Protein AF-A0A1B0FDC6-F1 (afdb_monomer_lite)

InterPro domains:
  IPR003347 JmjC domain [PF02373] (1-24)
  IPR003347 JmjC domain [PS51184] (1-41)

Structure (mmCIF, N/CA/C/O backbone):
data_AF-A0A1B0FDC6-F1
#
_entry.id   AF-A0A1B0FDC6-F1
#
loop_
_atom_site.group_PDB
_atom_site.id
_atom_site.type_symbol
_atom_site.label_atom_id
_atom_site.label_alt_id
_atom_site.label_comp_id
_atom_site.label_asym_id
_atom_site.label_entity_id
_atom_site.label_seq_id
_atom_site.pdbx_PDB_ins_code
_atom_site.Cartn_x
_atom_site.Cartn_y
_atom_site.Cartn_z
_atom_site.occupancy
_atom_site.B_iso_or_equiv
_atom_site.auth_seq_id
_atom_site.auth_comp_id
_atom_site.auth_asym_id
_atom_site.auth_atom_id
_atom_site.pdbx_PDB_model_num
ATOM 1 N N . MET A 1 1 ? 2.911 -2.980 -17.084 1.00 95.06 1 MET A N 1
ATOM 2 C CA . MET A 1 1 ? 3.160 -3.928 -15.973 1.00 95.06 1 MET A CA 1
ATOM 3 C C . MET A 1 1 ? 2.288 -3.524 -14.798 1.00 95.06 1 MET A C 1
ATOM 5 O O . MET A 1 1 ? 2.179 -2.331 -14.561 1.00 95.06 1 MET A O 1
ATOM 9 N N . ILE A 1 2 ? 1.662 -4.476 -14.102 1.00 97.31 2 ILE A N 1
ATOM 10 C CA . ILE A 1 2 ? 0.896 -4.221 -12.870 1.00 97.31 2 ILE A CA 1
ATOM 11 C C . ILE A 1 2 ? 1.504 -5.078 -11.767 1.00 97.31 2 ILE A C 1
ATOM 13 O O . ILE A 1 2 ? 1.725 -6.271 -11.969 1.00 97.31 2 ILE A O 1
ATOM 17 N N . THR A 1 3 ? 1.773 -4.469 -10.618 1.00 97.88 3 THR A N 1
ATOM 18 C CA . THR A 1 3 ? 2.228 -5.161 -9.412 1.00 97.88 3 THR A CA 1
ATOM 19 C C . THR A 1 3 ? 1.093 -5.153 -8.393 1.00 97.88 3 THR A C 1
ATOM 21 O O . THR A 1 3 ? 0.400 -4.151 -8.218 1.00 97.88 3 THR A O 1
ATOM 24 N N . PHE A 1 4 ? 0.840 -6.304 -7.773 1.00 96.12 4 PHE A N 1
ATOM 25 C CA . PHE A 1 4 ? -0.259 -6.475 -6.823 1.00 96.12 4 PHE A CA 1
ATOM 26 C C . PHE A 1 4 ? 0.203 -6.199 -5.382 1.00 96.12 4 PHE A C 1
ATOM 28 O O . PHE A 1 4 ? 1.406 -6.232 -5.112 1.00 96.12 4 PHE A O 1
ATOM 35 N N . PRO A 1 5 ? -0.724 -5.926 -4.440 1.00 95.94 5 PRO A N 1
ATOM 36 C CA . PRO A 1 5 ? -0.382 -5.731 -3.031 1.00 95.94 5 PRO A CA 1
ATOM 37 C C . PRO A 1 5 ? 0.458 -6.891 -2.484 1.00 95.94 5 PRO A C 1
ATOM 39 O O . PRO A 1 5 ? 0.125 -8.045 -2.718 1.00 95.94 5 PRO A O 1
ATOM 42 N N . CYS A 1 6 ? 1.548 -6.579 -1.775 1.00 92.81 6 CYS A N 1
ATOM 43 C CA . CYS A 1 6 ? 2.531 -7.556 -1.273 1.00 92.81 6 CYS A CA 1
ATOM 44 C C . CYS A 1 6 ? 3.257 -8.398 -2.356 1.00 92.81 6 CYS A C 1
ATOM 46 O O . CYS A 1 6 ? 4.055 -9.272 -2.030 1.00 92.81 6 CYS A O 1
ATOM 48 N N . GLY A 1 7 ? 3.073 -8.096 -3.645 1.00 93.69 7 GLY A N 1
ATOM 49 C CA . GLY A 1 7 ? 3.801 -8.723 -4.749 1.00 93.69 7 GLY A CA 1
ATOM 50 C C . GLY A 1 7 ? 5.212 -8.153 -4.913 1.00 93.69 7 GLY A C 1
ATOM 51 O O . GLY A 1 7 ? 5.415 -7.169 -5.634 1.00 93.69 7 GLY A O 1
ATOM 52 N N . TYR A 1 8 ? 6.195 -8.771 -4.255 1.00 95.38 8 TYR A N 1
ATOM 53 C CA . TYR A 1 8 ? 7.611 -8.436 -4.432 1.00 95.38 8 TYR A CA 1
ATOM 54 C C . TYR A 1 8 ? 8.047 -8.598 -5.893 1.00 95.38 8 TYR A C 1
ATOM 56 O O . TYR A 1 8 ? 7.699 -9.568 -6.561 1.00 95.38 8 TYR A O 1
ATOM 64 N N . HIS A 1 9 ? 8.825 -7.640 -6.390 1.00 97.19 9 HIS A N 1
ATOM 65 C CA . HIS A 1 9 ? 9.321 -7.632 -7.762 1.00 97.19 9 HIS A CA 1
ATOM 66 C C . HIS A 1 9 ? 10.679 -6.928 -7.837 1.00 97.19 9 HIS A C 1
ATOM 68 O O . HIS A 1 9 ? 10.967 -6.021 -7.058 1.00 97.19 9 HIS A O 1
ATOM 74 N N . ALA A 1 10 ? 11.507 -7.353 -8.788 1.00 98.06 10 ALA A N 1
ATOM 75 C CA . ALA A 1 10 ? 12.797 -6.755 -9.118 1.00 98.06 10 ALA A CA 1
ATOM 76 C C . ALA A 1 10 ? 13.050 -6.904 -10.628 1.00 98.06 10 ALA A C 1
ATOM 78 O O . ALA A 1 10 ? 12.435 -7.748 -11.282 1.00 98.06 10 ALA A O 1
ATOM 79 N N . GLY A 1 11 ? 13.941 -6.090 -11.191 1.00 96.62 11 GLY A N 1
ATOM 80 C CA . GLY A 1 11 ? 14.252 -6.119 -12.619 1.00 96.62 11 GLY A CA 1
ATOM 81 C C . GLY A 1 11 ? 15.409 -5.196 -12.989 1.00 96.62 11 GLY A C 1
ATOM 82 O O . GLY A 1 11 ? 16.009 -4.564 -12.121 1.00 96.62 11 GLY A O 1
ATOM 83 N N . PHE A 1 12 ? 15.721 -5.126 -14.283 1.00 97.88 12 PHE A N 1
ATOM 84 C CA . PHE A 1 12 ? 16.796 -4.297 -14.829 1.00 97.88 12 PHE A CA 1
ATOM 85 C C . PHE A 1 12 ? 16.419 -3.742 -16.210 1.00 97.88 12 PHE A C 1
ATOM 87 O O . PHE A 1 12 ? 15.582 -4.306 -16.917 1.00 97.88 12 PHE A O 1
ATOM 94 N N . ASN A 1 13 ? 17.055 -2.638 -16.603 1.00 98.00 13 ASN A N 1
ATOM 95 C CA . ASN A 1 13 ? 16.918 -2.058 -17.939 1.00 98.00 13 ASN A CA 1
ATOM 96 C 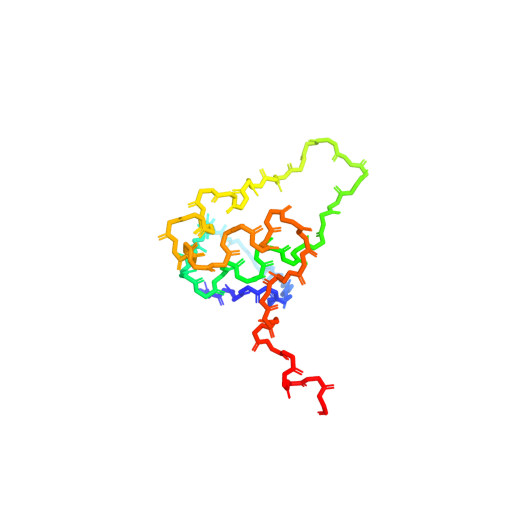C . ASN A 1 13 ? 18.031 -2.593 -18.850 1.00 98.00 13 ASN A C 1
ATOM 98 O O . ASN A 1 13 ? 19.190 -2.624 -18.447 1.00 98.00 13 ASN A O 1
ATOM 102 N N . HIS A 1 14 ? 17.691 -2.991 -20.078 1.00 98.12 14 HIS A N 1
ATOM 103 C CA . HIS A 1 14 ? 18.664 -3.534 -21.040 1.00 98.12 14 HIS A CA 1
ATOM 104 C C . HIS A 1 14 ? 19.410 -2.445 -21.834 1.00 98.12 14 HIS A C 1
ATOM 106 O O . HIS A 1 14 ? 20.466 -2.707 -22.399 1.00 98.12 14 HIS A O 1
ATOM 112 N N . GLY A 1 15 ? 18.858 -1.234 -21.906 1.00 98.00 15 GLY A N 1
ATOM 113 C CA . GLY A 1 15 ? 19.374 -0.126 -22.705 1.00 98.00 15 GLY A CA 1
ATOM 114 C C . GLY A 1 15 ? 18.600 1.161 -22.422 1.00 98.00 15 GLY A C 1
ATOM 115 O O . GLY A 1 15 ? 17.865 1.237 -21.438 1.00 98.00 15 GLY A O 1
ATOM 116 N N . PHE A 1 16 ? 18.762 2.169 -23.280 1.00 98.06 16 PHE A N 1
ATOM 117 C CA . PHE A 1 16 ? 18.095 3.463 -23.126 1.00 98.06 16 PHE A CA 1
ATOM 118 C C . PHE A 1 16 ? 16.565 3.332 -23.185 1.00 98.06 16 PHE A C 1
ATOM 120 O O . PHE A 1 16 ? 16.024 2.772 -24.141 1.00 98.06 16 PHE A O 1
ATOM 127 N N . ASN A 1 17 ? 15.871 3.857 -22.173 1.00 98.31 17 ASN A N 1
ATOM 128 C CA . ASN A 1 17 ? 14.413 3.880 -22.112 1.00 98.31 17 ASN A CA 1
ATOM 129 C C . ASN A 1 17 ? 13.879 5.047 -21.259 1.00 98.31 17 ASN A C 1
ATOM 131 O O . ASN A 1 17 ? 14.637 5.820 -20.674 1.00 98.31 17 ASN A O 1
ATOM 135 N N . CYS A 1 18 ? 12.552 5.165 -21.211 1.00 98.38 18 CYS A N 1
ATOM 136 C CA . CYS A 1 18 ? 11.809 6.077 -20.347 1.00 98.38 18 CYS A CA 1
ATOM 137 C C . CYS A 1 18 ? 10.535 5.363 -19.872 1.00 98.38 18 CYS A C 1
ATOM 139 O O . CYS A 1 18 ? 9.884 4.684 -20.670 1.00 98.38 18 CYS A O 1
ATOM 141 N N . ALA A 1 19 ? 10.198 5.480 -18.586 1.00 98.06 19 ALA A N 1
ATOM 142 C CA . ALA A 1 19 ? 9.017 4.859 -17.995 1.00 98.06 19 ALA A CA 1
ATOM 143 C C . ALA A 1 19 ? 8.374 5.784 -16.953 1.00 98.06 19 ALA A C 1
ATOM 145 O O . ALA A 1 19 ? 9.073 6.474 -16.214 1.00 98.06 19 ALA A O 1
ATOM 146 N N . GLU A 1 20 ? 7.046 5.740 -16.873 1.00 98.56 20 GLU A N 1
ATOM 147 C CA . GLU A 1 20 ? 6.234 6.424 -15.865 1.00 98.56 20 GLU A CA 1
ATOM 148 C C . GLU A 1 20 ? 5.496 5.383 -15.009 1.00 98.56 20 GLU A C 1
ATOM 150 O O . GLU A 1 20 ? 5.150 4.302 -15.494 1.00 98.56 20 GLU A O 1
ATOM 155 N N . THR A 1 21 ? 5.277 5.680 -13.725 1.00 97.88 21 THR A N 1
ATOM 156 C CA . THR A 1 21 ? 4.599 4.772 -12.793 1.00 97.88 21 THR A CA 1
ATOM 157 C C . THR A 1 21 ? 3.841 5.526 -11.706 1.00 97.88 21 THR A C 1
ATOM 159 O O . THR A 1 21 ? 4.204 6.640 -11.333 1.00 97.88 21 THR A O 1
ATOM 162 N N . THR A 1 22 ? 2.801 4.889 -11.171 1.00 98.50 22 THR A N 1
ATOM 163 C CA . THR A 1 22 ? 2.067 5.355 -9.994 1.00 98.50 22 THR A CA 1
ATOM 164 C C . THR A 1 22 ? 1.499 4.171 -9.214 1.00 98.50 22 THR A C 1
ATOM 166 O O . THR A 1 22 ? 1.312 3.080 -9.759 1.00 98.50 22 THR A O 1
ATOM 169 N N . ASN A 1 23 ? 1.204 4.380 -7.931 1.00 98.44 23 ASN A N 1
ATOM 170 C CA . ASN A 1 23 ? 0.449 3.420 -7.133 1.00 98.44 23 ASN A CA 1
ATOM 171 C C . ASN A 1 23 ? -1.046 3.752 -7.166 1.00 98.44 23 ASN A C 1
ATOM 173 O O . ASN A 1 23 ? -1.448 4.910 -7.242 1.00 98.44 23 ASN A O 1
ATOM 177 N N . PHE A 1 24 ? -1.875 2.718 -7.070 1.00 98.19 24 PHE A N 1
ATOM 178 C CA . PHE A 1 24 ? -3.326 2.828 -6.965 1.00 98.19 24 PHE A CA 1
ATOM 179 C C . PHE A 1 24 ? -3.849 1.759 -6.000 1.00 98.19 24 PHE A C 1
ATOM 181 O O . PHE A 1 24 ? -3.128 0.824 -5.646 1.00 98.19 24 PHE A O 1
ATOM 188 N N . ALA A 1 25 ? -5.101 1.896 -5.565 1.00 97.38 25 ALA A N 1
ATOM 189 C CA . ALA A 1 25 ? -5.723 0.981 -4.617 1.00 97.38 25 ALA A CA 1
ATOM 190 C C . ALA A 1 25 ? -7.135 0.580 -5.064 1.00 97.38 25 ALA A C 1
ATOM 192 O O . ALA A 1 25 ? -7.834 1.330 -5.739 1.00 97.38 25 ALA A O 1
ATOM 193 N N . MET A 1 26 ? -7.544 -0.617 -4.647 1.00 96.69 26 MET A N 1
ATOM 194 C CA . MET A 1 26 ? -8.918 -1.129 -4.698 1.00 96.69 26 MET A CA 1
ATOM 195 C C . MET A 1 26 ? -9.323 -1.540 -3.277 1.00 96.69 26 MET A C 1
ATOM 197 O O . MET A 1 26 ? -8.448 -1.701 -2.431 1.00 96.69 26 MET A O 1
ATOM 201 N N . GLU A 1 27 ? -10.605 -1.788 -3.000 1.00 95.69 2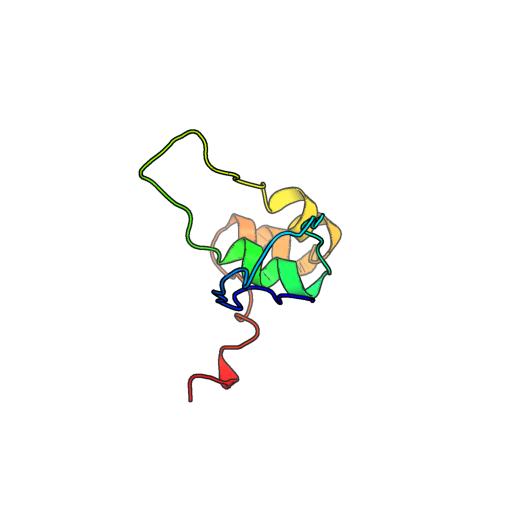7 GLU A N 1
ATOM 202 C CA . GLU A 1 27 ? -11.069 -2.165 -1.647 1.00 95.69 27 GLU A CA 1
ATOM 203 C C . GLU A 1 27 ? -10.306 -3.365 -1.055 1.00 95.69 27 GLU A C 1
ATOM 205 O O . GLU A 1 27 ? -9.951 -3.360 0.122 1.00 95.69 27 GLU A O 1
ATOM 210 N N . ARG A 1 28 ? -9.925 -4.347 -1.888 1.00 93.81 28 ARG A N 1
ATOM 211 C CA . ARG A 1 28 ? -9.105 -5.503 -1.473 1.00 93.81 28 ARG A CA 1
ATOM 212 C C . ARG A 1 28 ? -7.759 -5.108 -0.844 1.00 93.81 28 ARG A C 1
ATOM 214 O O . ARG A 1 28 ? -7.224 -5.859 -0.035 1.00 93.81 28 ARG A O 1
ATOM 221 N N . TRP A 1 29 ? -7.198 -3.952 -1.204 1.00 96.25 29 TRP A N 1
ATOM 222 C CA . TRP A 1 29 ? -5.935 -3.452 -0.650 1.00 96.25 29 TRP A CA 1
ATOM 223 C C . TRP A 1 29 ? -6.048 -3.062 0.831 1.00 96.25 29 TRP A C 1
ATOM 225 O O . TRP A 1 29 ? -5.041 -3.112 1.529 1.00 96.25 29 TRP A O 1
ATOM 235 N N . ILE A 1 30 ? -7.243 -2.735 1.338 1.00 95.69 30 ILE A N 1
ATOM 236 C CA . ILE A 1 30 ? -7.435 -2.237 2.712 1.00 95.69 30 ILE A CA 1
ATOM 237 C C . ILE A 1 30 ? -6.912 -3.237 3.750 1.00 95.69 30 ILE A C 1
ATOM 239 O O . ILE A 1 30 ? -6.239 -2.840 4.701 1.00 95.69 30 ILE A O 1
ATOM 243 N N . GLU A 1 31 ? -7.133 -4.537 3.538 1.00 94.81 31 GLU A N 1
ATOM 244 C CA . GLU A 1 31 ? -6.575 -5.576 4.411 1.00 94.81 31 GLU A CA 1
ATOM 245 C C . GLU A 1 31 ? -5.042 -5.588 4.386 1.00 94.81 31 GLU A C 1
ATOM 247 O O . GLU A 1 31 ? -4.415 -5.671 5.437 1.00 94.81 31 GLU A O 1
ATOM 252 N N . TYR A 1 32 ? -4.413 -5.421 3.220 1.00 94.50 32 TYR A N 1
ATOM 253 C CA . TYR A 1 32 ? -2.953 -5.324 3.134 1.00 94.50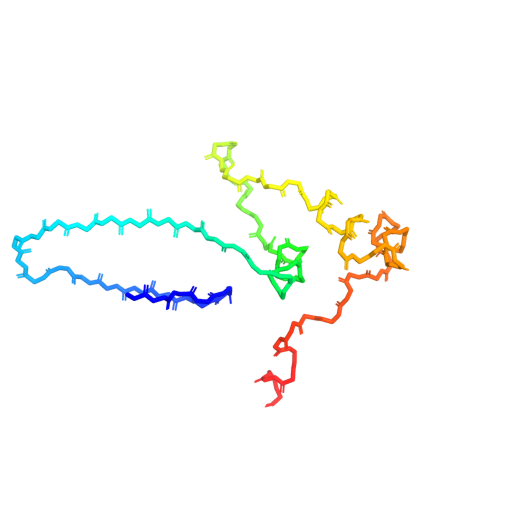 32 TYR A CA 1
ATOM 254 C C . TYR A 1 32 ? -2.430 -4.054 3.811 1.00 94.50 32 TYR A C 1
ATOM 256 O O . TYR A 1 32 ? -1.434 -4.119 4.523 1.00 94.50 32 TYR A O 1
ATOM 264 N N . GLY A 1 33 ? -3.104 -2.915 3.625 1.00 95.00 33 GLY A N 1
ATOM 265 C CA . GLY A 1 33 ? -2.727 -1.640 4.235 1.00 95.00 33 GLY A CA 1
ATOM 266 C C . GLY A 1 33 ? -2.750 -1.687 5.765 1.00 95.00 33 GLY A C 1
ATOM 267 O O . GLY A 1 33 ? -1.811 -1.216 6.401 1.00 95.00 33 GLY A O 1
ATOM 268 N N . LYS A 1 34 ? -3.763 -2.335 6.359 1.00 94.06 34 LYS A N 1
ATOM 269 C CA . LYS A 1 34 ? -3.852 -2.556 7.814 1.00 94.06 34 LYS A CA 1
ATOM 270 C C . LYS A 1 34 ? -2.717 -3.426 8.373 1.00 94.06 34 LYS A C 1
ATOM 272 O O . LYS A 1 34 ? -2.306 -3.210 9.507 1.00 94.06 34 LYS A O 1
ATOM 277 N N . HIS A 1 35 ? -2.224 -4.391 7.594 1.00 91.88 35 HIS A N 1
ATOM 278 C CA . HIS A 1 35 ? -1.199 -5.359 8.017 1.00 91.88 35 HIS A CA 1
ATOM 279 C C . HIS A 1 35 ? 0.224 -4.998 7.557 1.00 91.88 35 HIS A C 1
ATOM 281 O O . HIS A 1 35 ? 1.175 -5.724 7.854 1.00 91.88 35 HIS A O 1
ATOM 287 N N . ALA A 1 36 ? 0.396 -3.910 6.802 1.00 93.25 36 ALA A N 1
ATOM 288 C CA . ALA A 1 36 ? 1.678 -3.557 6.213 1.00 93.25 36 ALA A CA 1
ATOM 289 C C . ALA A 1 36 ? 2.720 -3.245 7.298 1.00 93.25 36 ALA A C 1
ATOM 291 O O . ALA A 1 36 ? 2.566 -2.312 8.087 1.00 93.25 36 ALA A O 1
ATOM 292 N N . SER A 1 37 ? 3.823 -3.996 7.300 1.00 92.69 37 SER A N 1
ATOM 293 C CA . SER A 1 37 ? 4.981 -3.669 8.133 1.00 92.69 37 SER A CA 1
ATOM 294 C C . SER A 1 37 ? 5.647 -2.396 7.616 1.00 92.69 37 SER A C 1
ATOM 296 O O . SER A 1 37 ? 6.003 -2.302 6.442 1.00 92.69 37 SER A O 1
ATOM 298 N N . GLN A 1 38 ? 5.817 -1.412 8.495 1.00 94.00 38 GLN A N 1
ATOM 299 C CA . GLN A 1 38 ? 6.386 -0.114 8.142 1.00 94.00 38 GLN A CA 1
ATOM 300 C C . GLN A 1 38 ? 7.866 -0.040 8.518 1.00 94.00 38 GLN A C 1
ATOM 302 O O . GLN A 1 38 ? 8.299 -0.597 9.526 1.00 94.00 38 GLN A O 1
ATOM 307 N N . CYS A 1 39 ? 8.646 0.697 7.728 1.00 95.06 39 CYS A N 1
ATOM 308 C CA . CYS A 1 39 ? 10.023 1.008 8.090 1.00 95.06 39 CYS A CA 1
ATOM 309 C C . CYS A 1 39 ? 10.054 1.910 9.337 1.00 95.06 39 CYS A C 1
ATOM 311 O O . CYS A 1 39 ? 9.372 2.933 9.396 1.00 95.06 39 CYS A O 1
ATOM 313 N N . THR A 1 40 ? 10.870 1.534 10.323 1.00 95.31 40 THR A N 1
ATOM 314 C CA . THR A 1 40 ? 11.044 2.245 11.605 1.00 95.31 40 THR A CA 1
ATOM 315 C C . THR A 1 40 ? 12.363 3.012 11.695 1.00 95.31 40 THR A C 1
ATOM 317 O O . THR A 1 40 ? 12.680 3.591 12.728 1.00 95.31 40 THR A O 1
ATOM 320 N N . ARG A 1 41 ? 13.171 2.984 10.630 1.00 95.00 41 ARG A N 1
ATOM 321 C CA . ARG A 1 41 ? 14.552 3.495 10.623 1.00 95.00 41 ARG A CA 1
ATOM 322 C C . ARG A 1 41 ? 14.694 4.887 10.017 1.00 95.00 41 ARG A C 1
ATOM 324 O O . ARG A 1 41 ? 15.788 5.439 10.047 1.00 95.00 41 ARG A O 1
ATOM 331 N N . SER A 1 42 ? 13.625 5.420 9.439 1.00 94.44 42 SER A N 1
ATOM 332 C CA . SER A 1 42 ? 13.590 6.740 8.822 1.00 94.44 42 SER A CA 1
ATOM 333 C C . SER A 1 42 ? 12.217 7.361 9.028 1.00 94.44 42 SER A C 1
ATOM 335 O O . SER A 1 42 ? 11.201 6.671 8.928 1.00 94.44 42 SER A O 1
ATOM 337 N N . ASP A 1 43 ? 12.204 8.667 9.273 1.00 92.44 43 ASP A N 1
ATOM 338 C CA . ASP A 1 43 ? 10.976 9.445 9.432 1.00 92.44 43 ASP A CA 1
ATOM 339 C C . ASP A 1 43 ? 10.393 9.896 8.084 1.00 92.44 43 ASP A C 1
ATOM 341 O O . ASP A 1 43 ? 9.202 10.176 7.984 1.00 92.44 43 ASP A O 1
ATOM 345 N N . ASN A 1 44 ? 11.196 9.869 7.013 1.00 94.38 44 ASN A N 1
ATOM 346 C CA . ASN A 1 44 ? 10.793 10.255 5.656 1.00 94.38 44 ASN A CA 1
ATOM 347 C C . ASN A 1 44 ? 10.272 9.061 4.842 1.00 94.38 44 ASN A C 1
ATOM 349 O O . ASN A 1 44 ? 10.672 8.839 3.699 1.00 94.38 44 ASN A O 1
ATOM 353 N N . VAL A 1 45 ? 9.397 8.260 5.442 1.00 95.62 45 VAL A N 1
ATOM 354 C CA . VAL A 1 45 ? 8.767 7.101 4.794 1.00 95.62 45 VAL A CA 1
ATOM 355 C C . VAL A 1 45 ? 7.291 7.386 4.533 1.00 95.62 45 VAL A C 1
ATOM 357 O O . VAL A 1 45 ? 6.643 8.108 5.290 1.00 95.62 45 VAL A O 1
ATOM 360 N N . VAL A 1 46 ? 6.733 6.807 3.470 1.00 96.12 46 VAL A N 1
ATOM 361 C CA . VAL A 1 46 ? 5.303 6.955 3.174 1.00 96.12 46 VAL A CA 1
ATOM 362 C C . VAL A 1 46 ? 4.495 6.161 4.199 1.00 96.12 46 VAL A C 1
ATOM 364 O O . VAL A 1 46 ? 4.577 4.935 4.252 1.00 96.12 46 VAL A O 1
ATOM 367 N N . LYS A 1 47 ? 3.698 6.869 5.002 1.00 96.12 47 LYS A N 1
ATOM 368 C CA . LYS A 1 47 ? 2.711 6.297 5.924 1.00 96.12 47 LYS A CA 1
ATOM 369 C C . LYS A 1 47 ? 1.350 6.880 5.584 1.00 96.12 47 LYS A C 1
ATOM 371 O O . LYS A 1 47 ? 1.175 8.095 5.600 1.00 96.12 47 LYS A O 1
ATOM 376 N N . ILE A 1 48 ? 0.395 6.015 5.271 1.00 97.06 48 ILE A N 1
ATOM 377 C CA . ILE A 1 48 ? -0.981 6.407 4.966 1.00 97.06 48 ILE A CA 1
ATOM 378 C C . ILE A 1 48 ? -1.849 5.947 6.134 1.00 97.06 48 ILE A C 1
ATOM 380 O O . ILE A 1 48 ? -1.804 4.776 6.510 1.00 97.06 48 ILE A O 1
ATOM 384 N N . SER A 1 49 ? -2.621 6.863 6.723 1.00 96.94 49 SER A N 1
ATOM 385 C CA . SER A 1 49 ? -3.596 6.491 7.751 1.00 96.94 49 SER A CA 1
ATOM 386 C C . SER A 1 49 ? -4.671 5.599 7.137 1.00 96.94 49 SER A C 1
ATOM 388 O O . SER A 1 49 ? -5.316 5.984 6.160 1.00 96.94 49 SER A O 1
ATOM 390 N N . MET A 1 50 ? -4.878 4.419 7.723 1.00 97.19 50 MET A N 1
ATOM 391 C CA . MET A 1 50 ? -5.908 3.487 7.262 1.00 97.19 50 MET A CA 1
ATOM 392 C C . MET A 1 50 ? -7.322 3.883 7.713 1.00 97.19 50 MET A C 1
ATOM 394 O O . MET A 1 50 ? -8.291 3.355 7.175 1.00 97.19 50 MET A O 1
ATOM 398 N N . ASP A 1 51 ? -7.446 4.848 8.630 1.00 97.25 51 ASP A N 1
ATOM 399 C CA . ASP A 1 51 ? -8.699 5.249 9.283 1.00 97.25 51 ASP A CA 1
ATOM 400 C C . ASP A 1 51 ? -9.833 5.555 8.298 1.00 97.25 51 ASP A C 1
ATOM 402 O O . ASP A 1 51 ? -10.875 4.899 8.317 1.00 97.25 51 ASP A O 1
ATOM 406 N N . THR A 1 52 ? -9.590 6.478 7.364 1.00 97.69 52 THR A N 1
ATOM 407 C CA . THR A 1 52 ? -10.573 6.887 6.353 1.00 97.69 52 THR A CA 1
ATOM 408 C C . THR A 1 52 ? -11.073 5.704 5.526 1.00 97.69 52 THR A C 1
ATOM 410 O O . THR A 1 52 ? -12.253 5.638 5.184 1.00 97.69 52 THR A O 1
ATOM 413 N N . PHE A 1 53 ? -10.190 4.755 5.206 1.00 97.50 53 PHE A N 1
ATOM 414 C CA . PHE A 1 53 ? -10.532 3.609 4.370 1.00 97.50 53 PHE A CA 1
ATOM 415 C C . PHE A 1 53 ? -11.342 2.573 5.147 1.00 97.50 53 PHE A C 1
ATOM 417 O O . PHE A 1 53 ? -12.365 2.112 4.647 1.00 97.50 53 PHE A O 1
ATOM 424 N N . VAL A 1 54 ? -10.940 2.245 6.378 1.00 96.75 54 VAL A N 1
ATOM 425 C CA . VAL A 1 54 ? -11.685 1.295 7.220 1.00 96.75 54 VAL A CA 1
ATOM 426 C C . VAL A 1 54 ? -13.060 1.863 7.554 1.00 96.75 54 VAL A C 1
ATOM 428 O O . VAL A 1 54 ? -14.064 1.194 7.340 1.00 96.75 54 VAL A O 1
ATOM 431 N N . LYS A 1 55 ? -13.134 3.133 7.959 1.00 97.06 55 LYS A N 1
ATOM 432 C CA . LYS A 1 55 ? -14.403 3.794 8.276 1.00 97.06 55 LYS A CA 1
ATOM 433 C C . LYS A 1 55 ? -15.368 3.827 7.093 1.00 97.06 55 LYS A C 1
ATOM 435 O O . LYS A 1 55 ? -16.576 3.701 7.275 1.00 97.06 55 LYS A O 1
ATOM 440 N N . ARG A 1 56 ? -14.853 4.035 5.876 1.00 97.94 56 ARG A N 1
ATOM 441 C CA . ARG A 1 56 ? -15.683 4.161 4.670 1.00 97.94 56 ARG A CA 1
ATOM 442 C C . ARG A 1 56 ? -16.107 2.816 4.088 1.00 97.94 56 ARG A C 1
ATOM 444 O O . ARG A 1 56 ? -17.251 2.704 3.659 1.00 97.94 56 ARG A O 1
ATOM 451 N N . PHE A 1 57 ? -15.195 1.851 4.024 1.00 97.00 57 PHE A N 1
ATOM 452 C CA . PHE A 1 57 ? -15.382 0.608 3.265 1.00 97.00 57 PHE A CA 1
ATOM 453 C C . PHE A 1 57 ? -15.553 -0.636 4.147 1.00 97.00 57 PHE A C 1
ATOM 455 O O . PHE A 1 57 ? -15.898 -1.691 3.629 1.00 97.00 57 PHE A O 1
ATOM 462 N N . GLN A 1 58 ? -15.308 -0.533 5.455 1.00 95.06 58 GLN A N 1
ATOM 463 C CA . GLN A 1 58 ? -15.492 -1.607 6.442 1.00 95.06 58 GLN A CA 1
ATOM 464 C C . GLN A 1 58 ? -16.110 -1.062 7.751 1.00 95.06 58 GLN A C 1
ATOM 466 O O . GLN A 1 58 ? -15.563 -1.301 8.835 1.00 95.06 58 GLN A O 1
ATOM 471 N N . PRO A 1 59 ? -17.200 -0.267 7.687 1.00 96.44 59 PRO A N 1
ATOM 472 C CA . PRO A 1 59 ? -17.753 0.425 8.854 1.00 96.44 59 PRO A CA 1
ATOM 473 C C . PRO A 1 59 ? -18.143 -0.530 9.987 1.00 96.44 59 PRO A C 1
ATOM 475 O O . PRO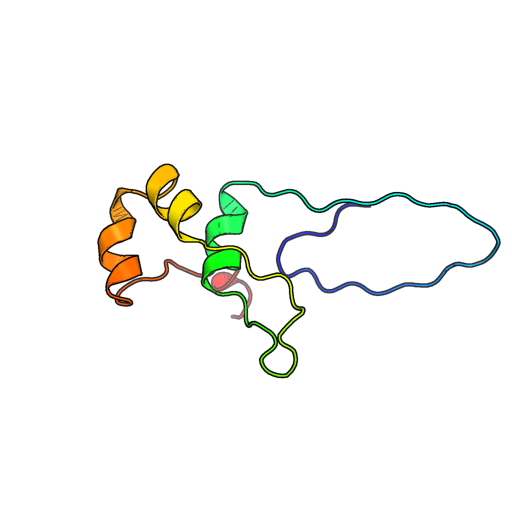 A 1 59 ? -17.997 -0.192 11.157 1.00 96.44 59 PRO A O 1
ATOM 478 N N . GLU A 1 60 ? -18.587 -1.740 9.652 1.00 95.31 60 GLU A N 1
ATOM 479 C CA . GLU A 1 60 ? -18.968 -2.782 10.602 1.00 95.31 60 GLU A CA 1
ATOM 480 C C . GLU A 1 60 ? -17.788 -3.347 11.404 1.00 95.31 60 GLU A C 1
ATOM 482 O O . GLU A 1 60 ? -18.005 -3.966 12.438 1.00 95.31 60 GLU A O 1
ATOM 487 N N . ARG A 1 61 ? -16.547 -3.126 10.949 1.00 92.38 61 ARG A N 1
ATOM 488 C CA . ARG A 1 61 ? -15.309 -3.570 11.614 1.00 92.38 61 ARG A CA 1
ATOM 489 C C . ARG A 1 61 ? -14.504 -2.418 12.206 1.00 92.38 61 ARG A C 1
ATOM 491 O O . ARG A 1 61 ? -13.428 -2.652 12.745 1.00 92.38 61 ARG A O 1
ATOM 498 N N . TYR A 1 62 ? -14.971 -1.180 12.060 1.00 95.06 62 TYR A N 1
ATOM 499 C CA . TYR A 1 62 ? -14.187 0.005 12.397 1.00 95.06 62 TYR A CA 1
ATOM 500 C C . TYR A 1 62 ? -13.874 0.084 13.895 1.00 95.06 62 TYR A C 1
ATOM 502 O O . TYR A 1 62 ? -12.713 0.256 14.259 1.00 95.06 62 TYR A O 1
ATOM 510 N N . GLU A 1 63 ? -14.878 -0.125 14.748 1.00 95.31 63 GLU A N 1
ATOM 511 C CA . GLU A 1 63 ? -14.704 -0.114 16.207 1.00 95.31 63 GLU A CA 1
ATOM 512 C C . GLU A 1 63 ? -13.781 -1.250 16.679 1.00 95.31 63 GLU A C 1
ATOM 514 O O . GLU A 1 63 ? -12.852 -1.014 17.450 1.00 95.31 63 GLU A O 1
ATOM 519 N N . ASP A 1 64 ? -13.961 -2.466 16.151 1.00 93.88 64 ASP A N 1
ATOM 520 C CA . ASP A 1 64 ? -13.100 -3.616 16.470 1.00 93.88 64 ASP A CA 1
ATOM 521 C C . ASP A 1 64 ? -11.651 -3.408 15.997 1.00 93.88 64 ASP A C 1
ATOM 523 O O . ASP A 1 64 ? -10.689 -3.817 16.655 1.00 93.88 64 ASP A O 1
ATOM 527 N N . TRP A 1 65 ? -11.472 -2.749 14.851 1.00 93.62 65 TRP A N 1
ATOM 528 C CA . TRP A 1 65 ? -10.155 -2.404 14.329 1.00 93.62 65 TRP A CA 1
ATOM 529 C C . TRP A 1 65 ? -9.464 -1.345 15.194 1.00 93.62 65 TRP A C 1
ATOM 531 O O . TRP A 1 65 ? -8.293 -1.521 15.532 1.00 93.62 65 TRP A O 1
ATOM 541 N N . LEU A 1 66 ? -10.179 -0.292 15.610 1.00 93.81 66 LEU A N 1
ATOM 542 C CA . LEU A 1 66 ? -9.658 0.721 16.535 1.00 93.81 66 LEU A CA 1
ATOM 543 C C . LEU A 1 66 ? -9.291 0.122 17.898 1.00 93.81 66 LEU A C 1
ATOM 545 O O . LEU A 1 66 ? -8.271 0.494 18.478 1.00 93.81 66 LEU A O 1
ATOM 549 N N . ALA A 1 67 ? -10.085 -0.834 18.387 1.00 94.19 67 ALA A N 1
ATOM 550 C CA . ALA A 1 67 ? -9.799 -1.578 19.611 1.00 94.19 67 ALA A CA 1
ATOM 551 C C . ALA A 1 67 ? -8.620 -2.563 19.464 1.00 94.19 67 ALA A C 1
ATOM 553 O O . ALA A 1 67 ? -8.162 -3.132 20.455 1.00 94.19 67 ALA A O 1
ATOM 554 N N . GLY A 1 68 ? -8.125 -2.785 18.240 1.00 88.88 68 GLY A N 1
ATOM 555 C CA . GLY A 1 68 ? -7.054 -3.733 17.941 1.00 88.88 68 GLY A CA 1
ATOM 556 C C . GLY A 1 68 ? -7.453 -5.199 18.129 1.00 88.88 68 GLY A C 1
ATOM 557 O O . GLY A 1 68 ? -6.576 -6.060 18.192 1.00 88.88 68 GLY A O 1
ATOM 558 N N . THR A 1 69 ? -8.751 -5.497 18.229 1.00 85.06 69 THR A N 1
ATOM 559 C CA . THR A 1 69 ? -9.271 -6.843 18.510 1.00 85.06 69 THR A CA 1
ATOM 560 C C . THR A 1 69 ? -9.443 -7.671 17.240 1.00 85.06 69 THR A C 1
ATOM 562 O O . THR A 1 69 ? -9.293 -8.893 17.288 1.00 85.06 69 THR A O 1
ATOM 565 N N . HIS A 1 70 ? -9.718 -7.035 16.094 1.00 76.38 70 HIS A N 1
ATOM 566 C CA . HIS A 1 70 ? -9.929 -7.749 14.837 1.00 76.38 70 HIS A CA 1
ATOM 567 C C . HIS A 1 70 ? -9.487 -6.945 13.605 1.00 76.38 70 HIS A C 1
ATOM 569 O O . HIS A 1 70 ? -10.174 -6.042 13.131 1.00 76.38 70 HIS A O 1
ATOM 575 N N . TYR A 1 71 ? -8.352 -7.332 13.016 1.00 74.12 71 TYR A N 1
ATOM 576 C CA . TYR A 1 71 ? -7.814 -6.681 11.818 1.00 74.12 71 TYR A CA 1
ATOM 577 C C . TYR A 1 71 ? -8.435 -7.182 10.510 1.00 74.12 71 TYR A C 1
ATOM 579 O O . TYR A 1 71 ? -8.224 -6.537 9.492 1.00 74.12 71 TYR A O 1
ATOM 587 N N . GLY A 1 72 ? -9.238 -8.252 10.522 1.00 75.31 72 GLY A N 1
ATOM 588 C CA . GLY A 1 72 ? -9.650 -8.971 9.311 1.00 75.31 72 GLY A CA 1
ATOM 589 C C . GLY A 1 72 ? -8.665 -10.085 8.940 1.00 75.31 72 GLY A C 1
ATOM 590 O O . GLY A 1 72 ? -7.531 -10.115 9.413 1.00 75.31 72 GLY A O 1
ATOM 591 N N . GLN A 1 73 ? -9.107 -11.047 8.126 1.00 76.75 73 GLN A N 1
ATOM 592 C CA . GLN A 1 73 ? -8.218 -12.099 7.626 1.00 76.75 73 GLN A CA 1
ATOM 593 C C . GLN A 1 73 ? -7.309 -11.529 6.539 1.00 76.75 73 GLN A C 1
ATOM 595 O O . GLN A 1 73 ? -7.786 -10.902 5.590 1.00 76.75 73 GLN A O 1
ATOM 600 N N . TYR A 1 74 ? -6.004 -11.781 6.653 1.00 78.81 74 TYR A N 1
ATOM 601 C CA . TYR A 1 74 ? -5.070 -11.381 5.612 1.00 78.81 74 TYR A CA 1
ATOM 602 C C . TYR A 1 74 ? -5.392 -12.157 4.317 1.00 78.81 74 TYR A C 1
ATOM 604 O O . TYR A 1 74 ? -5.533 -13.385 4.375 1.00 78.81 74 TYR A O 1
ATOM 612 N N . PRO A 1 75 ? -5.534 -11.490 3.152 1.00 73.25 75 PRO A N 1
ATOM 613 C CA . PRO A 1 75 ? -6.241 -12.075 2.005 1.00 73.25 75 PRO A CA 1
ATOM 614 C C . PRO A 1 75 ? -5.618 -13.356 1.438 1.00 73.25 75 PRO A C 1
ATOM 616 O O . PRO A 1 75 ? -6.315 -14.151 0.814 1.00 73.25 75 PRO A O 1
ATOM 619 N N . GLU A 1 76 ? -4.329 -13.589 1.683 1.00 73.00 76 GLU A N 1
ATOM 620 C CA . GLU A 1 76 ? -3.586 -14.757 1.193 1.00 73.00 76 GLU A CA 1
ATOM 621 C C . GLU A 1 76 ? -3.229 -15.766 2.299 1.00 73.00 76 GLU A C 1
ATOM 623 O O . GLU A 1 76 ? -2.424 -16.665 2.080 1.00 73.00 76 GLU A O 1
ATOM 628 N N . GLN A 1 77 ? -3.858 -15.692 3.481 1.00 63.41 77 GLN A N 1
ATOM 629 C CA . GLN A 1 77 ? -3.613 -16.653 4.576 1.00 63.41 77 GLN A CA 1
ATOM 630 C C . GLN A 1 77 ? -3.815 -18.122 4.172 1.00 63.41 77 GLN A C 1
ATOM 632 O O . GLN A 1 77 ? -3.203 -19.012 4.757 1.00 63.41 77 GLN A O 1
ATOM 637 N N . HIS A 1 78 ? -4.662 -18.390 3.179 1.00 62.75 78 HIS A N 1
ATOM 638 C CA . HIS A 1 78 ? -4.931 -19.738 2.682 1.00 62.75 78 HIS A CA 1
ATOM 639 C C . HIS A 1 78 ? -3.835 -20.289 1.752 1.00 62.75 78 HIS A C 1
ATOM 641 O O . HIS A 1 78 ? -3.801 -21.496 1.540 1.00 62.75 78 HIS A O 1
ATOM 647 N N . LEU A 1 79 ? -2.948 -19.439 1.220 1.00 59.06 79 LEU A N 1
ATOM 648 C CA . LEU A 1 79 ? -1.848 -19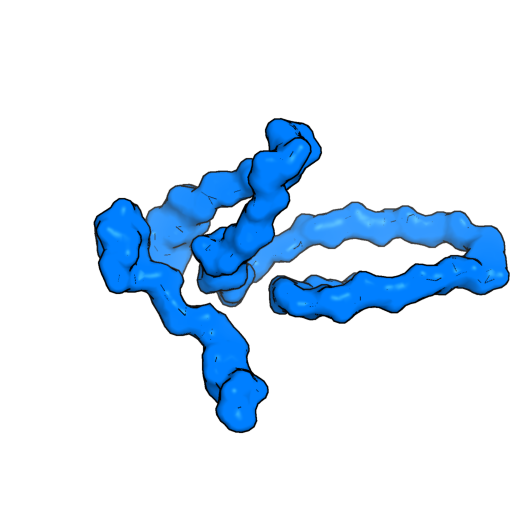.836 0.327 1.00 59.06 79 LEU A CA 1
ATOM 649 C C . LEU A 1 79 ? -0.572 -20.240 1.082 1.00 59.06 79 LEU A C 1
ATOM 651 O O . LEU A 1 79 ? 0.368 -20.735 0.473 1.00 59.06 79 LEU A O 1
ATOM 655 N N . LEU A 1 80 ? -0.534 -20.029 2.400 1.00 54.69 80 LEU A N 1
ATOM 656 C CA . LEU A 1 80 ? 0.588 -20.382 3.279 1.00 54.69 80 LEU A CA 1
ATOM 657 C C . LEU A 1 80 ? 0.405 -21.757 3.957 1.00 54.69 80 LEU A C 1
ATOM 659 O O . LEU A 1 80 ? 1.029 -22.015 4.987 1.00 54.69 80 LEU A O 1
ATOM 663 N N . ARG A 1 81 ? -0.475 -22.611 3.418 1.00 47.78 81 ARG A N 1
ATOM 664 C CA . ARG A 1 81 ? -0.664 -24.003 3.853 1.00 47.78 81 ARG A CA 1
ATOM 665 C C . ARG A 1 81 ? 0.068 -24.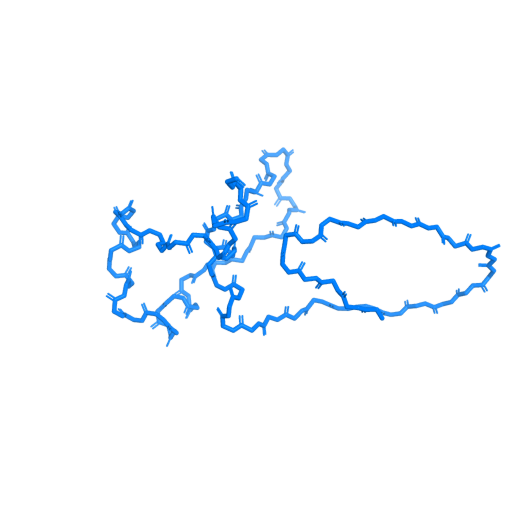974 2.943 1.00 47.78 81 ARG A C 1
ATOM 667 O O . ARG A 1 81 ? 0.023 -24.756 1.714 1.00 47.78 81 ARG A O 1
#

Sequence (81 aa):
MITFPCGYHAGFNHGFNCAETTNFAMERWIEYGKHASQCTRSDNVVKISMDTFVKRFQPERYEDWLAGTHYGQYPEQHLLR

pLDDT: mean 91.6, std 10.76, range [47.78, 98.56]

Organism: Glossina morsitans morsitans (NCBI:txid37546)

Foldseek 3Di:
DDADQVRDDDDDDPDDDDDDDDDDDDLLCLLSLLVPDDDPPDPPGDRDDSLVSCCVNVVVCNVVVVVVNDSDDRPCPVVVD

Secondary structure (DSSP, 8-state):
----TT--------SS----------TTHHHHHHHPPPP-S-SSS----SHHHHHHH-GGGHHHHHTTS-----TTGGGG-

Radius of gyration: 16.17 Å; chains: 1; bounding box: 38×34×43 Å